Protein AF-A0A7X7N483-F1 (afdb_monomer_lite)

pLDDT: mean 88.65, std 9.05, range [41.88, 96.44]

Radius of gyration: 19.08 Å; chains: 1; bounding box: 46×24×48 Å

Structure (mmCIF, N/CA/C/O backbone):
data_AF-A0A7X7N483-F1
#
_entry.id   AF-A0A7X7N483-F1
#
loop_
_atom_site.group_PDB
_atom_site.id
_atom_site.type_symbol
_atom_site.label_atom_id
_atom_site.label_alt_id
_atom_site.label_comp_id
_atom_site.label_asym_id
_atom_site.label_entity_id
_atom_site.label_seq_id
_atom_site.pdbx_PDB_ins_code
_atom_site.Cartn_x
_atom_site.Cartn_y
_atom_site.Cartn_z
_atom_site.occupancy
_atom_site.B_iso_or_equiv
_atom_site.auth_seq_id
_atom_site.auth_comp_id
_atom_site.auth_asym_id
_atom_site.auth_atom_id
_atom_site.pdbx_PDB_model_num
ATOM 1 N N . MET A 1 1 ? 23.763 2.942 -3.991 1.00 83.38 1 MET A N 1
ATOM 2 C CA . MET A 1 1 ? 22.360 2.533 -3.848 1.00 83.38 1 MET A CA 1
ATOM 3 C C . MET A 1 1 ? 21.542 3.284 -4.882 1.00 83.38 1 MET A C 1
ATOM 5 O O . MET A 1 1 ? 21.530 4.512 -4.829 1.00 83.38 1 MET A O 1
ATOM 9 N N . SER A 1 2 ? 20.957 2.578 -5.842 1.00 90.75 2 SER A N 1
ATOM 10 C CA . SER A 1 2 ? 20.058 3.116 -6.865 1.00 90.75 2 SER A CA 1
ATOM 11 C C . SER A 1 2 ? 18.604 2.848 -6.470 1.00 90.75 2 SER A C 1
ATOM 13 O O . SER A 1 2 ? 18.226 1.726 -6.138 1.00 90.75 2 SER A O 1
ATOM 15 N N . VAL A 1 3 ? 17.777 3.891 -6.481 1.00 93.81 3 VAL A N 1
ATOM 16 C CA . VAL A 1 3 ? 16.356 3.799 -6.129 1.00 93.81 3 VAL A CA 1
ATOM 17 C C . VAL A 1 3 ? 15.531 4.232 -7.330 1.00 93.81 3 VAL A C 1
ATOM 19 O O . VAL A 1 3 ? 15.655 5.365 -7.788 1.00 93.81 3 VAL A O 1
ATOM 22 N N . GLY A 1 4 ? 14.681 3.346 -7.840 1.00 94.19 4 GLY A N 1
ATOM 23 C CA . GLY A 1 4 ? 13.675 3.683 -8.843 1.00 94.19 4 GLY A CA 1
ATOM 24 C C . GLY A 1 4 ? 12.348 4.051 -8.195 1.00 94.19 4 GLY A C 1
ATOM 25 O O . GLY A 1 4 ? 11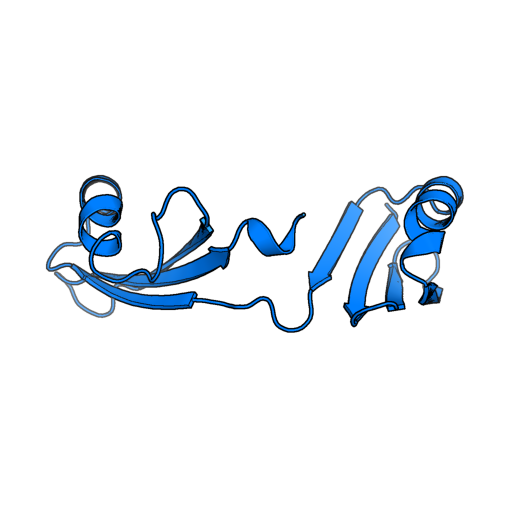.912 3.416 -7.237 1.00 94.19 4 GLY A O 1
ATOM 26 N N . ILE A 1 5 ? 11.693 5.073 -8.730 1.00 94.56 5 ILE A N 1
ATOM 27 C CA . ILE A 1 5 ? 10.309 5.432 -8.430 1.00 94.56 5 ILE A CA 1
ATOM 28 C C . ILE A 1 5 ? 9.543 5.356 -9.742 1.00 94.56 5 ILE A C 1
ATOM 30 O O . ILE A 1 5 ? 9.834 6.130 -10.652 1.00 94.56 5 ILE A O 1
ATOM 34 N N . PHE A 1 6 ? 8.602 4.424 -9.850 1.00 94.44 6 PHE A N 1
ATOM 35 C CA . PHE A 1 6 ? 7.759 4.207 -11.021 1.00 94.44 6 PHE A CA 1
ATOM 36 C C . PHE A 1 6 ? 6.352 4.706 -10.726 1.00 94.44 6 PHE A C 1
ATOM 38 O O . PHE A 1 6 ? 5.764 4.338 -9.716 1.00 94.44 6 PHE A O 1
ATOM 45 N N . TYR A 1 7 ? 5.803 5.513 -11.618 1.00 91.50 7 TYR A N 1
ATOM 46 C CA . TYR A 1 7 ? 4.417 5.950 -11.612 1.00 91.50 7 TYR A CA 1
ATOM 47 C C . TYR A 1 7 ? 3.689 5.225 -12.739 1.00 91.50 7 TYR A C 1
ATOM 49 O O . TYR A 1 7 ? 3.926 5.506 -13.914 1.00 91.50 7 TYR A O 1
ATOM 57 N N . TRP A 1 8 ? 2.822 4.285 -12.374 1.00 87.88 8 TRP A N 1
ATOM 58 C CA . TRP A 1 8 ? 2.050 3.485 -13.318 1.00 87.88 8 TRP A CA 1
ATOM 59 C C . TRP A 1 8 ? 0.815 4.262 -13.788 1.00 87.88 8 TRP A C 1
ATOM 61 O O . TRP A 1 8 ? -0.070 4.590 -12.987 1.00 87.88 8 TRP A O 1
ATOM 71 N N . LEU A 1 9 ? 0.752 4.534 -15.093 1.00 85.44 9 LEU A N 1
ATOM 72 C CA . LEU A 1 9 ? -0.275 5.321 -15.778 1.00 85.44 9 LEU A CA 1
ATOM 73 C C . LEU A 1 9 ? -0.870 4.521 -16.953 1.00 85.44 9 LEU A C 1
ATOM 75 O O . LEU A 1 9 ? -0.625 4.826 -18.119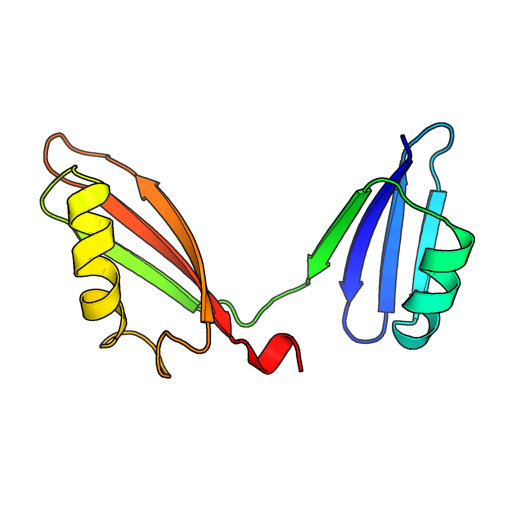 1.00 85.44 9 LEU A O 1
ATOM 79 N N . GLY A 1 10 ? -1.667 3.492 -16.653 1.00 83.06 10 GLY A N 1
ATOM 80 C CA . GLY A 1 10 ? -2.262 2.630 -17.681 1.00 83.06 10 GLY A CA 1
ATOM 81 C C . GLY A 1 10 ? -1.200 1.824 -18.431 1.00 83.06 10 GLY A C 1
ATOM 82 O O . GLY A 1 10 ? -0.556 0.977 -17.828 1.00 83.06 10 GLY A O 1
ATOM 83 N N . GLU A 1 11 ? -1.010 2.097 -19.721 1.00 88.88 11 GLU A N 1
ATOM 84 C CA . GLU A 1 11 ? -0.017 1.421 -20.578 1.00 88.88 11 GLU A CA 1
ATOM 85 C C . GLU A 1 11 ? 1.393 2.024 -20.477 1.00 88.88 11 GLU A C 1
ATOM 87 O O . GLU A 1 11 ? 2.331 1.508 -21.080 1.00 88.88 11 GLU A O 1
ATOM 92 N N . LYS A 1 12 ? 1.571 3.109 -19.712 1.00 91.69 12 LYS A N 1
ATOM 93 C CA . LYS A 1 12 ? 2.858 3.798 -19.554 1.00 91.69 12 LYS A CA 1
ATOM 94 C C . LYS A 1 12 ? 3.347 3.810 -18.112 1.00 91.69 12 LYS A C 1
ATOM 96 O O . LYS A 1 12 ? 2.559 3.903 -17.169 1.00 91.69 12 LYS A O 1
ATOM 101 N N . ILE A 1 13 ? 4.667 3.827 -17.952 1.00 93.25 13 ILE A N 1
ATOM 102 C CA . ILE A 1 13 ? 5.354 4.050 -16.681 1.00 93.25 13 ILE A CA 1
ATOM 103 C C . ILE A 1 13 ? 6.219 5.299 -16.801 1.00 93.25 13 ILE A C 1
ATOM 105 O O . ILE A 1 13 ? 7.133 5.362 -17.620 1.00 93.25 13 ILE A O 1
ATOM 109 N N . VAL A 1 14 ? 5.963 6.285 -15.942 1.00 95.06 14 VAL A N 1
ATOM 110 C CA . VAL A 1 14 ? 6.862 7.431 -15.748 1.00 95.06 14 VAL A CA 1
ATOM 111 C C . VAL A 1 14 ? 7.802 7.091 -14.607 1.00 95.06 14 VAL A C 1
ATOM 113 O O . VAL A 1 14 ? 7.346 6.726 -13.526 1.00 95.06 14 VAL A O 1
ATOM 116 N N . TYR A 1 15 ? 9.108 7.217 -14.807 1.00 94.44 15 TYR A N 1
ATOM 117 C CA . TYR A 1 15 ? 10.080 6.841 -13.791 1.00 94.44 15 TYR A CA 1
ATOM 118 C C . TYR A 1 15 ? 11.012 7.979 -13.401 1.00 94.44 15 TYR A C 1
ATOM 120 O O . TYR A 1 15 ? 11.298 8.901 -14.168 1.00 94.44 15 TYR A O 1
ATOM 128 N N . ARG A 1 16 ? 11.550 7.852 -12.191 1.00 95.19 16 ARG A N 1
ATOM 129 C CA . ARG A 1 16 ? 12.714 8.593 -11.720 1.00 95.19 16 ARG A CA 1
ATOM 130 C C . ARG A 1 16 ? 13.654 7.635 -11.008 1.00 95.19 16 ARG A C 1
ATOM 132 O O . ARG A 1 16 ? 13.241 6.970 -10.064 1.00 95.19 16 ARG A O 1
ATOM 139 N N . ILE A 1 17 ? 14.905 7.585 -11.438 1.00 93.81 17 ILE A N 1
ATOM 140 C CA . ILE A 1 17 ? 15.971 6.849 -10.763 1.00 93.81 17 ILE A CA 1
ATOM 141 C C . ILE A 1 17 ? 16.853 7.864 -10.045 1.00 93.81 17 ILE A C 1
ATOM 143 O O . ILE A 1 17 ? 17.269 8.869 -10.626 1.00 93.81 17 ILE A O 1
ATOM 147 N N . THR A 1 18 ? 17.109 7.616 -8.767 1.00 89.69 18 THR A N 1
ATOM 148 C CA . THR A 1 18 ? 18.004 8.414 -7.928 1.00 89.69 18 THR A CA 1
ATOM 149 C C . THR A 1 18 ? 19.162 7.551 -7.428 1.00 89.69 18 THR A C 1
ATOM 151 O O . THR A 1 18 ? 19.044 6.331 -7.304 1.00 89.69 18 THR A O 1
ATOM 154 N N . GLY A 1 19 ? 20.315 8.172 -7.182 1.00 85.62 19 GLY A N 1
ATOM 155 C CA . GLY A 1 19 ? 21.560 7.481 -6.851 1.00 85.62 19 GLY A CA 1
ATOM 156 C C . GLY A 1 19 ? 22.757 8.403 -7.068 1.00 85.62 19 GLY A C 1
ATOM 157 O O . GLY A 1 19 ? 22.770 9.510 -6.538 1.00 85.62 19 GLY A O 1
ATOM 158 N N . VAL A 1 20 ? 23.744 7.948 -7.850 1.00 73.56 20 VAL A N 1
ATOM 159 C CA . VAL A 1 20 ? 24.907 8.767 -8.247 1.00 73.56 20 VAL A CA 1
ATOM 160 C C . VAL A 1 20 ? 24.485 9.869 -9.221 1.00 73.56 20 VAL A C 1
ATOM 162 O O . VAL A 1 20 ? 24.802 11.030 -8.993 1.00 73.56 20 VAL A O 1
ATOM 165 N N . ASP A 1 21 ? 23.684 9.511 -10.226 1.00 82.75 21 ASP A N 1
ATOM 166 C CA . ASP A 1 21 ? 23.061 10.442 -11.164 1.00 82.75 21 ASP A CA 1
ATOM 167 C C . ASP A 1 21 ? 21.536 10.350 -11.066 1.00 82.75 21 ASP A C 1
ATOM 169 O O . ASP A 1 21 ? 20.975 9.316 -10.692 1.00 82.75 21 ASP A O 1
ATOM 173 N N . THR A 1 22 ? 20.856 11.454 -11.384 1.00 90.62 22 THR A N 1
ATOM 174 C CA . THR A 1 22 ? 19.393 11.468 -11.493 1.00 90.62 22 THR A CA 1
ATOM 175 C C . THR A 1 22 ? 18.995 11.255 -12.943 1.00 90.62 22 THR A C 1
ATOM 177 O O . THR A 1 22 ? 19.386 12.027 -13.815 1.00 90.62 22 THR A O 1
ATOM 180 N N . GLU A 1 23 ? 18.162 10.250 -13.182 1.00 93.88 23 GLU A N 1
ATOM 181 C CA . GLU A 1 23 ? 17.579 9.962 -14.490 1.00 93.88 23 GLU A CA 1
ATOM 182 C C . GLU A 1 23 ? 16.053 9.960 -14.376 1.00 93.88 23 GLU A C 1
ATOM 184 O O . GLU A 1 23 ? 15.500 9.492 -13.380 1.00 93.88 23 GLU A O 1
ATOM 189 N N . ALA A 1 24 ? 15.360 10.476 -15.387 1.00 95.12 24 ALA A N 1
ATOM 190 C CA . ALA A 1 24 ? 13.909 10.414 -15.478 1.00 95.12 24 ALA A CA 1
ATOM 191 C C . ALA A 1 24 ? 13.481 10.199 -16.929 1.00 95.12 24 ALA A C 1
ATOM 193 O O . ALA A 1 24 ? 14.178 10.620 -17.853 1.00 95.12 24 ALA A O 1
ATOM 194 N N . GLY A 1 25 ? 12.330 9.567 -17.114 1.00 95.62 25 GLY A N 1
ATOM 195 C CA . GLY A 1 25 ? 11.783 9.289 -18.433 1.00 95.62 25 GLY A CA 1
ATOM 196 C C . GLY A 1 25 ? 10.435 8.591 -18.354 1.00 95.62 25 GLY A C 1
ATOM 197 O O . GLY A 1 25 ? 9.843 8.461 -17.281 1.00 95.62 25 GLY A O 1
ATOM 198 N N . GLU A 1 26 ? 9.970 8.130 -19.506 1.00 96.00 26 GLU A N 1
ATOM 199 C CA . GLU A 1 26 ? 8.794 7.280 -19.632 1.00 96.00 26 GLU A CA 1
ATOM 200 C C . GLU A 1 26 ? 9.101 6.100 -20.552 1.00 96.00 26 GLU A C 1
ATOM 202 O O . GLU A 1 26 ? 9.928 6.218 -21.457 1.00 96.00 26 GLU A O 1
ATOM 207 N N . PHE A 1 27 ? 8.456 4.969 -20.295 1.00 94.75 27 PHE A N 1
ATOM 208 C CA . PHE A 1 27 ? 8.494 3.781 -21.145 1.00 94.75 27 PHE A CA 1
ATOM 209 C C . PHE A 1 27 ? 7.136 3.068 -21.090 1.00 94.75 27 PHE A C 1
ATOM 211 O O . PHE A 1 27 ? 6.311 3.363 -20.214 1.00 94.75 27 PHE A O 1
ATOM 218 N N . ASN A 1 28 ? 6.871 2.178 -22.044 1.00 95.06 28 ASN A N 1
ATOM 219 C CA . ASN A 1 28 ? 5.616 1.427 -22.074 1.00 95.06 28 ASN A CA 1
ATOM 220 C C . ASN A 1 28 ? 5.684 0.220 -21.124 1.00 95.06 28 ASN A C 1
ATOM 222 O O . ASN A 1 28 ? 6.751 -0.333 -20.879 1.00 95.06 28 ASN A O 1
ATOM 226 N N . VAL A 1 29 ? 4.553 -0.198 -20.554 1.00 90.19 29 VAL A N 1
ATOM 227 C CA . VAL A 1 29 ? 4.510 -1.285 -19.555 1.00 90.19 29 VAL A CA 1
ATOM 228 C C . VAL A 1 29 ? 5.091 -2.601 -20.089 1.00 90.19 29 VAL A C 1
ATOM 230 O O . VAL A 1 29 ? 5.720 -3.335 -19.331 1.00 90.19 29 VAL A O 1
ATOM 233 N N . ASP A 1 30 ? 4.941 -2.884 -21.381 1.00 93.81 30 ASP A N 1
ATOM 234 C CA . ASP A 1 30 ? 5.504 -4.066 -22.047 1.00 93.81 30 ASP A CA 1
ATOM 235 C C . ASP A 1 30 ? 7.044 -4.074 -22.090 1.00 93.81 30 ASP A C 1
ATOM 237 O O . ASP A 1 30 ? 7.655 -5.129 -22.245 1.00 93.81 30 ASP A O 1
ATOM 241 N N . GLU A 1 31 ? 7.694 -2.929 -21.874 1.00 95.38 31 GLU A N 1
ATOM 242 C CA . GLU A 1 31 ? 9.155 -2.798 -21.834 1.00 95.38 31 GLU A CA 1
ATOM 243 C C . GLU A 1 31 ? 9.735 -2.959 -20.413 1.00 95.38 31 GLU A C 1
ATOM 245 O O . GLU A 1 31 ? 10.951 -2.838 -20.221 1.00 95.38 31 GLU A O 1
ATOM 250 N N . ILE A 1 32 ? 8.898 -3.227 -19.398 1.00 92.31 32 ILE A N 1
ATOM 251 C CA . ILE A 1 32 ? 9.308 -3.202 -17.984 1.00 92.31 32 ILE A CA 1
ATOM 252 C C . ILE A 1 32 ? 10.410 -4.211 -17.653 1.00 92.31 32 ILE A C 1
ATOM 254 O O . ILE A 1 32 ? 11.348 -3.865 -16.933 1.00 92.31 32 ILE A O 1
ATOM 258 N N . GLU A 1 33 ? 10.344 -5.427 -18.198 1.00 93.06 33 GLU A N 1
ATOM 259 C CA . GLU A 1 33 ? 11.339 -6.472 -17.931 1.00 93.06 33 GLU A CA 1
ATOM 260 C C . GLU A 1 33 ? 12.716 -6.048 -18.450 1.00 93.06 33 GLU A C 1
ATOM 262 O O . GLU A 1 33 ? 13.675 -5.952 -17.680 1.00 93.06 33 GLU A O 1
ATOM 267 N N . ALA A 1 34 ? 12.789 -5.671 -19.731 1.00 94.62 34 ALA A N 1
ATOM 268 C CA . ALA A 1 34 ? 14.017 -5.191 -20.358 1.00 94.62 34 ALA A CA 1
ATOM 269 C C . ALA A 1 34 ? 14.575 -3.941 -19.651 1.00 94.62 34 ALA A C 1
ATOM 271 O O . ALA A 1 34 ? 15.793 -3.787 -19.499 1.00 94.62 34 ALA A O 1
ATOM 272 N N . PHE A 1 35 ? 13.699 -3.047 -19.184 1.00 94.44 35 PHE A N 1
ATOM 273 C CA . PHE A 1 35 ? 14.100 -1.868 -18.424 1.00 94.44 35 PHE A CA 1
ATOM 274 C C . PHE A 1 35 ? 14.739 -2.244 -17.078 1.00 94.44 35 PHE A C 1
ATOM 276 O O . PHE A 1 35 ? 15.824 -1.751 -16.751 1.00 94.44 35 PHE A O 1
ATOM 283 N N . LEU A 1 36 ? 14.099 -3.122 -16.300 1.00 92.12 36 LEU A N 1
ATOM 284 C CA . LEU A 1 36 ? 14.582 -3.539 -14.981 1.00 92.12 36 LEU A CA 1
ATOM 285 C C . LEU A 1 36 ? 15.894 -4.331 -15.074 1.00 92.12 36 LEU A C 1
ATOM 287 O O . LEU A 1 36 ? 16.816 -4.064 -14.296 1.00 92.12 36 LEU A O 1
ATOM 291 N N . GLU A 1 37 ? 16.028 -5.219 -16.063 1.00 92.94 37 GLU A N 1
ATOM 292 C CA . GLU A 1 37 ? 17.270 -5.957 -16.333 1.00 92.94 37 GLU A CA 1
ATOM 293 C C . GLU A 1 37 ? 18.439 -5.027 -16.669 1.00 92.94 37 GLU A C 1
ATOM 295 O O . GLU A 1 37 ? 19.565 -5.224 -16.194 1.00 92.94 37 GLU A O 1
ATOM 300 N N . LYS A 1 38 ? 18.170 -3.988 -17.467 1.00 92.56 38 LYS A N 1
ATOM 301 C CA . LYS A 1 38 ? 19.165 -2.991 -17.868 1.00 92.56 38 LYS A CA 1
ATOM 302 C C . LYS A 1 38 ? 19.583 -2.096 -16.704 1.00 92.56 38 LYS A C 1
ATOM 304 O O . LYS A 1 38 ? 20.766 -1.787 -16.577 1.00 92.56 38 LYS A O 1
ATOM 309 N N . LYS A 1 39 ? 18.630 -1.628 -15.891 1.00 90.44 39 LYS A N 1
ATOM 310 C CA . LYS A 1 39 ? 18.891 -0.625 -14.844 1.00 90.44 39 LYS A CA 1
ATOM 311 C C . LYS A 1 39 ? 19.419 -1.206 -13.540 1.00 90.44 39 LYS A C 1
ATOM 313 O O . LYS A 1 39 ? 20.141 -0.489 -12.854 1.00 90.44 39 LYS A O 1
ATOM 318 N N . ARG A 1 40 ? 19.088 -2.463 -13.210 1.00 88.50 40 ARG A N 1
ATOM 319 C CA . ARG A 1 40 ? 19.541 -3.160 -11.988 1.00 88.50 40 ARG A CA 1
ATOM 320 C C . ARG A 1 40 ? 19.404 -2.289 -10.733 1.00 88.50 40 ARG A C 1
ATOM 322 O O . ARG A 1 40 ? 20.388 -1.926 -10.092 1.00 88.50 40 ARG A O 1
ATOM 329 N N . LEU A 1 41 ? 18.169 -1.894 -10.441 1.00 90.19 41 LEU A N 1
ATOM 330 C CA . LEU A 1 41 ? 17.842 -1.044 -9.297 1.00 90.19 41 LE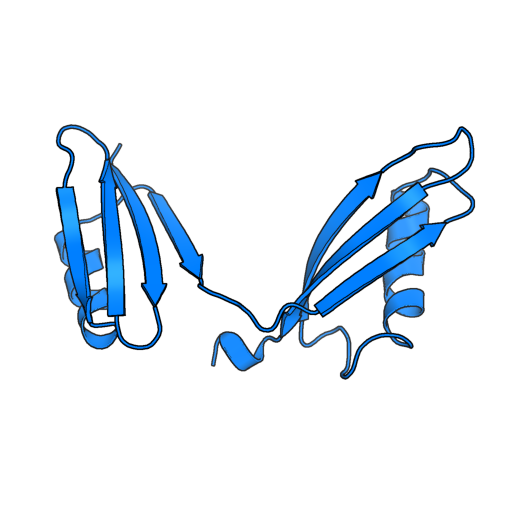U A CA 1
ATOM 331 C C . LEU A 1 41 ? 17.977 -1.823 -7.983 1.00 90.19 41 LEU A C 1
ATOM 333 O O . LEU A 1 41 ? 17.528 -2.964 -7.910 1.00 90.19 41 LEU A O 1
ATOM 337 N N . ASP A 1 42 ? 18.533 -1.197 -6.942 1.00 91.94 42 ASP A N 1
ATOM 338 C CA . ASP A 1 42 ? 18.599 -1.811 -5.606 1.00 91.94 42 ASP A CA 1
ATOM 339 C C . ASP A 1 42 ? 17.225 -1.799 -4.915 1.00 91.94 42 ASP A C 1
ATOM 341 O O . ASP A 1 42 ? 16.876 -2.716 -4.175 1.00 91.94 42 ASP A O 1
ATOM 345 N N . VAL A 1 43 ? 16.441 -0.740 -5.146 1.00 92.81 43 VAL A N 1
ATOM 346 C CA . VAL A 1 43 ? 15.095 -0.557 -4.588 1.00 92.81 43 VAL A CA 1
ATOM 347 C C . VAL A 1 43 ? 14.164 -0.016 -5.666 1.00 92.81 43 VAL A C 1
ATOM 349 O O . VAL A 1 43 ? 14.521 0.915 -6.389 1.00 92.81 43 VAL A O 1
ATOM 352 N N . LEU A 1 44 ? 12.945 -0.550 -5.729 1.00 92.88 44 LEU A N 1
ATOM 353 C CA . LEU A 1 44 ? 11.889 -0.078 -6.618 1.00 92.88 44 LEU A CA 1
ATOM 354 C C . LEU A 1 44 ? 10.651 0.319 -5.808 1.00 92.88 44 LEU A C 1
ATOM 356 O O . LEU A 1 44 ? 10.049 -0.508 -5.130 1.00 92.88 44 LEU A O 1
ATOM 360 N N . ASN A 1 45 ? 10.260 1.586 -5.908 1.00 90.88 45 ASN A N 1
ATOM 361 C CA . ASN A 1 45 ? 8.989 2.091 -5.405 1.00 90.88 45 ASN A CA 1
ATOM 362 C C . ASN A 1 45 ? 8.013 2.197 -6.572 1.00 90.88 45 ASN A C 1
ATOM 364 O O . ASN A 1 45 ? 8.310 2.878 -7.551 1.00 90.88 45 ASN A O 1
ATOM 368 N N . VAL A 1 46 ? 6.846 1.572 -6.457 1.00 88.44 46 VAL A N 1
ATOM 369 C CA . VAL A 1 46 ? 5.796 1.648 -7.478 1.00 88.44 46 VAL A CA 1
ATOM 370 C C . VAL A 1 46 ? 4.618 2.436 -6.922 1.00 88.44 46 VAL A C 1
ATOM 372 O O . VAL A 1 46 ? 4.102 2.146 -5.845 1.00 88.44 46 VAL A O 1
ATOM 375 N N . ILE A 1 47 ? 4.204 3.454 -7.664 1.00 87.69 47 ILE A N 1
ATOM 376 C CA . ILE A 1 47 ? 3.079 4.329 -7.371 1.00 87.69 47 ILE A CA 1
ATOM 377 C C . ILE A 1 47 ? 2.034 4.062 -8.444 1.00 87.69 47 ILE A C 1
ATOM 379 O O . ILE A 1 47 ? 2.190 4.451 -9.600 1.00 87.69 47 ILE A O 1
ATOM 383 N N . ILE A 1 48 ? 0.962 3.382 -8.059 1.00 78.75 48 ILE A N 1
ATOM 384 C CA . ILE A 1 48 ? -0.125 3.036 -8.970 1.00 78.75 48 ILE A CA 1
ATOM 385 C C . ILE A 1 48 ? -1.150 4.165 -8.937 1.00 78.75 48 ILE A C 1
ATOM 387 O O . ILE A 1 48 ? -1.679 4.504 -7.873 1.00 78.75 48 ILE A O 1
ATOM 391 N N . SER A 1 49 ? -1.428 4.782 -10.090 1.00 70.06 49 SER A N 1
ATOM 392 C CA . SER A 1 49 ? -2.461 5.813 -10.151 1.00 70.06 49 SER A CA 1
ATOM 393 C C . SER A 1 49 ? -3.844 5.173 -9.985 1.00 70.06 49 SER A C 1
ATOM 395 O O . SER A 1 49 ? -4.239 4.321 -10.774 1.00 70.06 49 SER A O 1
ATOM 397 N N . LYS A 1 50 ? -4.570 5.592 -8.941 1.00 65.31 50 LYS A N 1
ATOM 398 C CA . LYS A 1 50 ? -5.964 5.210 -8.656 1.00 65.31 50 LYS A CA 1
ATOM 399 C C . LYS A 1 50 ? -6.219 3.690 -8.648 1.00 65.31 50 LYS A C 1
ATOM 401 O O . LYS A 1 50 ? -7.012 3.215 -9.464 1.00 65.31 50 LYS A O 1
ATOM 406 N N . PRO A 1 51 ? -5.652 2.924 -7.696 1.00 66.31 51 PRO A N 1
ATOM 407 C CA . PRO A 1 51 ? -6.250 1.628 -7.398 1.00 66.31 51 PRO A CA 1
ATOM 408 C C . PRO A 1 51 ? -7.736 1.849 -7.084 1.00 66.31 51 PRO A C 1
ATOM 410 O O . PRO A 1 51 ? -8.096 2.887 -6.515 1.00 66.31 51 PRO A O 1
ATOM 413 N N . GLN A 1 52 ? -8.605 0.912 -7.467 1.00 73.75 52 GLN A N 1
ATOM 414 C CA . GLN A 1 52 ? -9.982 0.887 -6.972 1.00 73.75 52 GLN A CA 1
ATOM 415 C C . GLN A 1 52 ? -9.923 0.692 -5.452 1.00 73.75 52 GLN A C 1
ATOM 417 O O . GLN A 1 52 ? -9.905 -0.423 -4.945 1.00 73.75 52 GLN A O 1
ATOM 422 N N . LEU A 1 53 ? -9.778 1.802 -4.732 1.00 84.12 53 LEU A N 1
ATOM 423 C CA . LEU A 1 53 ? -9.528 1.823 -3.305 1.00 84.12 53 LEU A CA 1
ATOM 424 C C . LEU A 1 53 ? -10.866 1.767 -2.583 1.00 84.12 53 LEU A C 1
ATOM 426 O O . LEU A 1 53 ? -11.667 2.702 -2.656 1.00 84.12 53 LEU A O 1
ATOM 430 N N . VAL A 1 54 ? -11.081 0.698 -1.833 1.00 87.88 54 VAL A N 1
ATOM 431 C CA . VAL A 1 54 ? -12.169 0.636 -0.867 1.00 87.88 54 VAL A CA 1
ATOM 432 C C . VAL A 1 54 ? -11.669 1.260 0.429 1.00 87.88 54 VAL A C 1
ATOM 434 O O . VAL A 1 54 ? -10.706 0.794 1.036 1.00 87.88 54 VAL A O 1
ATOM 437 N N . PHE A 1 55 ? -12.326 2.340 0.845 1.00 91.00 55 PHE A N 1
ATOM 438 C CA . PHE A 1 55 ? -12.074 2.989 2.125 1.00 91.00 55 PHE A CA 1
ATOM 439 C C . PHE A 1 55 ? -13.228 2.722 3.091 1.00 91.00 55 PHE A C 1
ATOM 441 O O . PHE A 1 55 ? -14.404 2.894 2.740 1.00 91.00 55 PHE A O 1
ATOM 448 N N . ARG A 1 56 ? -12.896 2.328 4.321 1.00 92.06 56 ARG A N 1
ATOM 449 C CA . ARG A 1 56 ? -13.843 2.207 5.434 1.00 92.06 56 ARG A CA 1
ATOM 450 C C . ARG A 1 56 ? -13.252 2.827 6.686 1.00 92.06 56 ARG A C 1
ATOM 452 O O . ARG A 1 56 ? -12.055 2.744 6.936 1.00 92.06 56 ARG A O 1
ATOM 459 N N . ARG A 1 57 ? -14.116 3.426 7.499 1.00 94.31 57 ARG A N 1
ATOM 460 C CA . ARG A 1 57 ? -13.759 3.914 8.828 1.00 94.31 57 ARG A CA 1
ATOM 461 C C . ARG A 1 57 ? -14.554 3.130 9.856 1.00 94.31 57 ARG A C 1
ATOM 463 O O . ARG A 1 57 ? -15.779 3.118 9.799 1.00 94.31 57 ARG A O 1
ATOM 470 N N . MET A 1 58 ? -13.846 2.507 10.786 1.00 93.69 58 MET A N 1
ATOM 471 C CA . MET A 1 58 ? -14.413 1.651 11.824 1.00 93.69 58 MET A CA 1
ATOM 472 C C . MET A 1 58 ? -14.069 2.221 13.191 1.00 93.69 58 MET A C 1
ATOM 474 O O . MET A 1 58 ? -13.002 2.814 13.378 1.00 93.69 58 MET A O 1
ATOM 478 N N . GLU A 1 59 ? -14.965 2.059 14.155 1.00 94.81 59 GLU A N 1
ATOM 479 C CA . GLU A 1 59 ? -14.794 2.635 15.483 1.00 94.81 59 GLU A CA 1
ATOM 480 C C . GLU A 1 59 ? -14.973 1.578 16.561 1.00 94.81 59 GLU A C 1
ATOM 482 O O . GLU A 1 59 ? -15.992 0.901 16.632 1.00 94.81 59 GLU A O 1
ATOM 487 N N . PHE A 1 60 ? -13.974 1.468 17.432 1.00 94.69 60 PHE A N 1
ATOM 488 C CA . PHE A 1 60 ? -13.942 0.481 18.499 1.00 94.69 60 PHE A CA 1
ATOM 489 C C . PHE A 1 60 ? -13.989 1.178 19.863 1.00 94.69 60 PHE A C 1
ATOM 491 O O . PHE A 1 60 ? -13.177 2.081 20.110 1.00 94.69 60 PHE A O 1
ATOM 498 N N . PRO A 1 61 ? -14.859 0.738 20.794 1.00 94.62 61 PRO A N 1
ATOM 499 C CA . PRO A 1 61 ? -14.974 1.298 22.144 1.00 94.62 61 PRO A CA 1
ATOM 500 C C . PRO A 1 61 ? -13.855 0.799 23.083 1.00 94.62 61 PRO A C 1
ATOM 502 O O . PRO A 1 61 ? -14.063 0.562 24.272 1.00 94.62 61 PRO A O 1
ATOM 505 N N . PHE A 1 62 ? -12.658 0.561 22.543 1.00 94.00 62 PHE A N 1
ATOM 506 C CA . PHE A 1 62 ? -11.476 0.127 23.280 1.00 94.00 62 PHE A CA 1
ATOM 507 C C . PHE A 1 62 ? -10.190 0.443 22.504 1.00 94.00 62 PHE A C 1
ATOM 509 O O . PHE A 1 62 ? -10.206 0.747 21.313 1.00 94.00 62 PHE A O 1
ATOM 516 N N . ARG A 1 63 ? -9.041 0.366 23.193 1.00 91.94 63 ARG A N 1
ATOM 517 C CA . ARG A 1 63 ? -7.715 0.724 22.643 1.00 91.94 63 ARG A CA 1
ATOM 518 C C . ARG A 1 63 ? -6.825 -0.432 22.215 1.00 91.94 63 ARG A C 1
ATOM 520 O O . ARG A 1 63 ? -5.814 -0.224 21.548 1.00 91.94 63 ARG A O 1
ATOM 527 N N . SER A 1 64 ? -7.147 -1.648 22.637 1.00 92.62 64 SER A N 1
ATOM 528 C CA . SER A 1 64 ? -6.258 -2.784 22.417 1.00 92.62 64 SER A CA 1
ATOM 529 C C . SER A 1 64 ? -6.215 -3.157 20.937 1.00 92.62 64 SER A C 1
ATOM 531 O O . SER A 1 64 ? -7.136 -3.799 20.445 1.00 92.62 64 SER A O 1
ATOM 533 N N . ARG A 1 65 ? -5.114 -2.822 20.251 1.00 91.62 65 ARG A N 1
ATOM 534 C CA . ARG A 1 65 ? -4.878 -3.223 18.853 1.00 91.62 65 ARG A CA 1
ATOM 535 C C . ARG A 1 65 ? -5.006 -4.732 18.655 1.00 91.62 65 ARG A C 1
ATOM 537 O O . ARG A 1 65 ? -5.585 -5.162 17.672 1.00 91.62 65 ARG A O 1
ATOM 544 N N . ARG A 1 66 ? -4.550 -5.535 19.625 1.00 94.38 66 ARG A N 1
ATOM 545 C CA . ARG A 1 66 ? -4.724 -6.995 19.593 1.00 94.38 66 ARG A CA 1
ATOM 546 C C . ARG A 1 66 ? -6.200 -7.390 19.556 1.00 94.38 66 ARG A C 1
ATOM 548 O O . ARG A 1 66 ? -6.566 -8.215 18.732 1.00 94.38 66 ARG A O 1
ATOM 555 N N . LYS A 1 67 ? -7.036 -6.806 20.425 1.00 95.25 67 LYS A N 1
ATOM 556 C CA . LYS A 1 67 ? -8.484 -7.073 20.413 1.00 95.25 67 LYS A CA 1
ATOM 557 C C . LYS A 1 67 ? -9.122 -6.604 19.110 1.00 95.25 67 LYS A C 1
ATOM 559 O O . LYS A 1 67 ? -9.931 -7.333 18.562 1.00 95.25 67 LYS A O 1
ATOM 564 N N . ILE A 1 68 ? -8.726 -5.429 18.616 1.00 94.94 68 ILE A N 1
ATOM 565 C CA . ILE A 1 68 ? -9.238 -4.884 17.355 1.00 94.94 68 ILE A CA 1
ATOM 566 C C . ILE A 1 68 ? -8.913 -5.842 16.209 1.00 94.94 68 ILE A C 1
ATOM 568 O O . ILE A 1 68 ? -9.823 -6.286 15.529 1.00 94.94 68 ILE A O 1
ATOM 572 N N . ASN A 1 69 ? -7.656 -6.262 16.064 1.00 93.19 69 ASN A N 1
ATOM 573 C CA . ASN A 1 69 ? -7.243 -7.192 15.010 1.00 93.19 69 ASN A CA 1
ATOM 574 C C . ASN A 1 69 ? -7.976 -8.543 15.063 1.00 93.19 69 ASN A C 1
ATOM 576 O O . ASN A 1 69 ? -8.109 -9.185 14.031 1.00 93.19 69 ASN A O 1
ATOM 580 N N . MET A 1 70 ? -8.439 -8.979 16.241 1.00 93.56 70 MET A N 1
ATOM 581 C CA . MET A 1 70 ? -9.218 -10.215 16.374 1.00 93.56 70 MET A CA 1
ATOM 582 C C . MET A 1 70 ? -10.656 -10.083 15.861 1.00 93.56 70 MET A C 1
ATOM 584 O O . MET A 1 70 ? -11.193 -11.065 15.368 1.00 93.56 70 MET A O 1
ATOM 588 N N . VAL A 1 71 ? -11.280 -8.909 16.000 1.00 93.69 71 VAL A N 1
ATOM 589 C CA . VAL A 1 71 ? -12.689 -8.685 15.611 1.00 93.69 71 VAL A CA 1
ATOM 590 C C . VAL A 1 71 ? -12.829 -7.981 14.261 1.00 93.69 71 VAL A C 1
ATOM 592 O O . VAL A 1 71 ? -13.872 -8.036 13.630 1.00 93.69 71 VAL A O 1
ATOM 595 N N . MET A 1 72 ? -11.776 -7.313 13.797 1.00 91.69 72 MET A N 1
ATOM 596 C CA . MET A 1 72 ? -11.801 -6.512 12.578 1.00 91.69 72 MET A CA 1
ATOM 597 C C . MET A 1 72 ? -12.204 -7.314 11.329 1.00 91.69 72 MET A C 1
ATOM 599 O O . MET A 1 72 ? -12.997 -6.775 10.569 1.00 91.69 72 MET A O 1
ATOM 603 N N . PRO A 1 73 ? -11.757 -8.571 11.103 1.00 90.44 73 PRO A N 1
ATOM 604 C CA . PRO A 1 73 ? -12.218 -9.359 9.957 1.00 90.44 73 PRO A CA 1
ATOM 605 C C . PRO A 1 73 ? -13.741 -9.519 9.900 1.00 90.44 73 PRO A C 1
ATOM 607 O O . PRO A 1 73 ? -14.335 -9.189 8.880 1.00 90.44 73 PRO A O 1
ATOM 610 N N . SER A 1 74 ? -14.379 -9.916 11.007 1.00 90.06 74 SER A N 1
ATOM 611 C CA . SER A 1 74 ? -15.837 -10.091 11.047 1.00 90.06 74 SER A CA 1
ATOM 612 C C . SER A 1 74 ? -16.585 -8.773 10.867 1.00 90.06 74 SER A C 1
ATOM 614 O O . SER A 1 74 ? -17.598 -8.725 10.189 1.00 90.06 74 SER A O 1
ATOM 616 N N . GLU A 1 75 ? -16.062 -7.679 11.424 1.00 89.69 75 GLU A N 1
ATOM 617 C CA . GLU A 1 75 ? -16.658 -6.349 11.243 1.00 89.69 75 GLU A CA 1
ATOM 618 C C . GLU A 1 75 ? -16.497 -5.828 9.797 1.00 89.69 75 GLU A C 1
ATOM 620 O O . GLU A 1 75 ? -17.234 -4.944 9.363 1.00 89.69 75 GLU A O 1
ATOM 625 N N . MET A 1 76 ? -15.514 -6.337 9.042 1.00 89.69 76 MET A N 1
ATOM 626 C CA . MET A 1 76 ? -15.295 -5.975 7.640 1.00 89.69 76 MET A CA 1
ATOM 627 C C . MET A 1 76 ? -16.165 -6.793 6.681 1.00 89.69 76 MET A C 1
ATOM 629 O O . MET A 1 76 ? -16.626 -6.212 5.702 1.00 89.69 76 MET A O 1
ATOM 633 N N . GLU A 1 77 ? -16.412 -8.082 6.945 1.00 84.44 77 GLU A N 1
ATOM 634 C CA . GLU A 1 77 ? -17.181 -8.977 6.055 1.00 84.44 77 GLU A CA 1
ATOM 635 C C . GLU A 1 77 ? -18.524 -8.374 5.613 1.00 84.44 77 GLU A C 1
ATOM 637 O O . GLU A 1 77 ? -18.850 -8.411 4.429 1.00 84.44 77 GLU A O 1
ATOM 642 N N . ASP A 1 78 ? -19.239 -7.704 6.518 1.00 78.56 78 ASP A N 1
ATOM 643 C CA . ASP A 1 78 ? -20.546 -7.099 6.226 1.00 78.56 78 ASP A CA 1
ATOM 644 C C . ASP A 1 78 ? -20.472 -5.781 5.428 1.00 78.56 78 ASP A C 1
ATOM 646 O O . ASP A 1 78 ? -21.488 -5.255 4.971 1.00 78.56 78 ASP A O 1
ATOM 650 N N . THR A 1 79 ? -19.281 -5.195 5.274 1.00 82.62 79 THR A N 1
ATOM 651 C CA . THR A 1 79 ? -19.106 -3.833 4.731 1.00 82.62 79 THR A CA 1
ATOM 652 C C . THR A 1 79 ? -18.386 -3.782 3.385 1.00 82.62 79 THR A C 1
ATOM 654 O O . THR A 1 79 ? -18.307 -2.706 2.765 1.00 82.62 79 THR A O 1
ATOM 657 N N . PHE A 1 80 ? -17.854 -4.917 2.932 1.00 83.81 80 PHE A N 1
ATOM 658 C CA . PHE A 1 80 ? -17.093 -5.051 1.695 1.00 83.81 80 PHE A CA 1
ATOM 659 C C . PHE A 1 80 ? -17.957 -5.615 0.556 1.00 83.81 80 PHE A C 1
ATOM 661 O O . PHE A 1 80 ? -18.891 -6.372 0.801 1.00 83.81 80 PHE A O 1
ATOM 668 N N . PRO A 1 81 ? -17.691 -5.219 -0.704 1.00 83.12 81 PRO A N 1
ATOM 669 C CA . PRO A 1 81 ? -18.491 -5.660 -1.850 1.00 83.12 81 PRO A CA 1
ATOM 670 C C . PRO A 1 81 ? -18.255 -7.131 -2.227 1.00 83.12 81 PRO A C 1
ATOM 672 O O . PRO A 1 81 ? -19.074 -7.724 -2.922 1.00 83.12 81 PRO A O 1
ATOM 675 N N . GLU A 1 82 ? -17.141 -7.709 -1.782 1.00 86.00 82 GLU A N 1
ATOM 676 C CA . GLU A 1 82 ? -16.757 -9.101 -1.995 1.00 86.00 82 GLU A CA 1
ATOM 677 C C . GLU A 1 82 ? -16.137 -9.656 -0.709 1.00 86.00 82 GLU A C 1
ATOM 679 O O . GLU A 1 82 ? -15.912 -8.916 0.252 1.00 86.00 82 GLU A O 1
ATOM 684 N N . SER A 1 83 ? -15.829 -10.954 -0.706 1.00 88.25 83 SER A N 1
ATOM 685 C CA . SER A 1 83 ? -15.112 -11.591 0.395 1.00 88.25 83 SER A CA 1
ATOM 686 C C . SER A 1 83 ? -13.787 -10.872 0.679 1.00 88.25 83 SER A C 1
ATOM 688 O O . 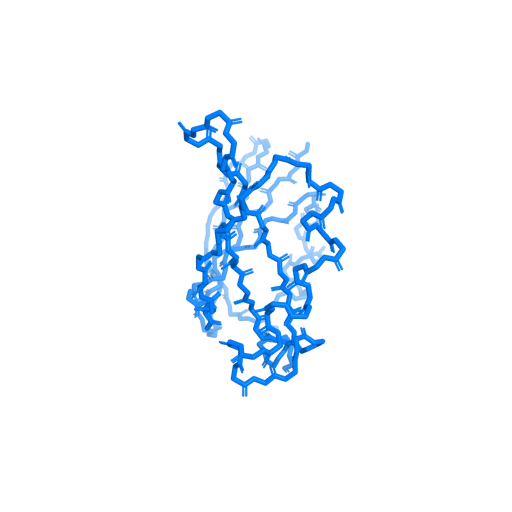SER A 1 83 ? -13.033 -10.534 -0.238 1.00 88.25 83 SER A O 1
ATOM 690 N N . ILE A 1 84 ? -13.509 -10.619 1.962 1.00 89.81 84 ILE A N 1
ATOM 691 C CA . ILE A 1 84 ? -12.338 -9.850 2.405 1.00 89.81 84 ILE A CA 1
ATOM 692 C C . ILE A 1 84 ? -11.016 -10.513 1.997 1.00 89.81 84 ILE A C 1
ATOM 694 O O . ILE A 1 84 ? -10.015 -9.826 1.839 1.00 89.81 84 ILE A O 1
ATOM 698 N N . ASP A 1 85 ? -11.007 -11.825 1.759 1.00 89.06 85 ASP A N 1
ATOM 699 C CA . ASP A 1 85 ? -9.842 -12.569 1.270 1.00 89.06 85 ASP A CA 1
ATOM 700 C C . ASP A 1 85 ? -9.393 -12.166 -0.143 1.00 89.06 85 ASP A C 1
ATOM 702 O O . ASP A 1 85 ? -8.301 -12.548 -0.541 1.00 89.06 85 ASP A O 1
ATOM 706 N N . ARG A 1 86 ? -10.186 -11.373 -0.876 1.00 89.12 86 ARG A N 1
ATOM 707 C CA . ARG A 1 86 ? -9.859 -10.844 -2.210 1.00 89.12 86 ARG A CA 1
ATOM 708 C C . ARG A 1 86 ? -9.213 -9.463 -2.196 1.00 89.12 86 ARG A C 1
ATOM 710 O O . ARG A 1 86 ? -9.149 -8.814 -3.239 1.00 89.12 86 ARG A O 1
ATOM 717 N N . PHE A 1 87 ? -8.778 -8.975 -1.039 1.00 89.12 87 PHE A N 1
ATOM 718 C CA . PHE A 1 87 ? -8.239 -7.626 -0.904 1.00 89.12 87 PHE A CA 1
ATOM 719 C C . PHE A 1 87 ? -6.886 -7.614 -0.193 1.00 89.12 87 PHE A C 1
ATOM 721 O O . PHE A 1 87 ? -6.649 -8.334 0.776 1.00 89.12 87 PHE A O 1
ATOM 728 N N . PHE A 1 88 ? -6.011 -6.706 -0.622 1.00 87.94 88 PHE A N 1
ATOM 729 C CA . PHE A 1 88 ? -4.878 -6.255 0.180 1.00 87.94 88 PHE A CA 1
ATOM 730 C C . PHE A 1 88 ? -5.323 -5.128 1.095 1.00 87.94 88 PHE A C 1
ATOM 732 O O . PHE A 1 88 ? -5.903 -4.155 0.617 1.00 87.94 88 PHE A O 1
ATOM 739 N N . PHE A 1 89 ? -4.997 -5.223 2.383 1.00 90.38 89 PHE A N 1
ATOM 740 C CA . PHE A 1 89 ? -5.381 -4.222 3.374 1.00 90.38 89 PHE A CA 1
ATOM 741 C C . PHE A 1 89 ? -4.194 -3.432 3.914 1.00 90.38 89 PHE A C 1
ATOM 743 O O . PHE A 1 89 ? -3.118 -3.971 4.175 1.00 90.38 89 PHE A O 1
ATOM 750 N N . SER A 1 90 ? -4.445 -2.157 4.182 1.00 91.38 90 SER A N 1
ATOM 751 C CA . SER A 1 90 ? -3.631 -1.299 5.030 1.00 91.38 90 SER A CA 1
ATOM 752 C C . SER A 1 90 ? -4.522 -0.661 6.092 1.00 91.38 90 SER A C 1
ATOM 754 O O . SER A 1 90 ? -5.650 -0.247 5.815 1.00 91.38 90 SER A O 1
ATOM 756 N N . PHE A 1 91 ? -4.016 -0.596 7.321 1.00 93.94 91 PHE A N 1
ATOM 757 C CA . PHE A 1 91 ? -4.765 -0.128 8.482 1.00 93.94 91 PHE A CA 1
ATOM 758 C C . PHE A 1 91 ? -4.033 1.029 9.150 1.00 93.94 91 PHE A C 1
ATOM 760 O O . PHE A 1 91 ? -2.863 0.903 9.517 1.00 93.94 91 PHE A O 1
ATOM 767 N N . ASP A 1 92 ? -4.745 2.125 9.381 1.00 94.75 92 ASP A N 1
ATOM 768 C CA . ASP A 1 92 ? -4.264 3.257 10.166 1.00 94.75 92 ASP A CA 1
ATOM 769 C C . ASP A 1 92 ? -5.104 3.414 11.441 1.00 94.75 92 ASP A C 1
ATOM 771 O O . ASP A 1 92 ? -6.334 3.462 11.399 1.00 94.75 92 ASP A O 1
ATOM 775 N N . PHE A 1 93 ? -4.432 3.456 12.593 1.00 94.94 93 PHE A N 1
ATOM 776 C CA . PHE A 1 93 ? -5.057 3.438 13.917 1.00 94.94 93 PHE A CA 1
ATOM 777 C C . PHE A 1 93 ? -4.908 4.799 14.596 1.00 94.94 93 PHE A C 1
ATOM 779 O O . PHE A 1 93 ? -3.815 5.148 15.050 1.00 94.94 93 PHE A O 1
ATOM 786 N N . ALA A 1 94 ? -6.023 5.497 14.800 1.00 94.69 94 ALA A N 1
ATOM 787 C CA . ALA A 1 94 ? -6.085 6.760 15.528 1.00 94.69 94 ALA A CA 1
ATOM 788 C C . ALA A 1 94 ? -6.807 6.598 16.876 1.00 94.69 94 ALA A C 1
ATOM 790 O O . ALA A 1 94 ? -7.824 5.917 16.982 1.00 94.69 94 ALA A O 1
ATOM 791 N N . GLN A 1 95 ? -6.307 7.249 17.928 1.00 92.88 95 GLN A N 1
ATOM 792 C CA . GLN A 1 95 ? -6.883 7.183 19.280 1.00 92.88 95 GLN A CA 1
ATOM 793 C C . GLN A 1 95 ? -7.239 8.585 19.790 1.00 92.88 95 GLN A C 1
ATOM 795 O O . GLN A 1 95 ? -6.558 9.098 20.681 1.00 92.88 95 GLN A O 1
ATOM 800 N N . PRO A 1 96 ? -8.285 9.227 19.237 1.00 83.56 96 PRO A N 1
ATOM 801 C CA . PRO A 1 96 ? -8.622 10.610 19.580 1.00 83.56 96 PRO A CA 1
ATOM 802 C C . PRO A 1 96 ? -9.094 10.774 21.034 1.00 83.56 96 PRO A C 1
ATOM 804 O O . PRO A 1 96 ? -8.955 11.847 21.609 1.00 83.56 96 PRO A O 1
ATOM 807 N N . GLU A 1 97 ? -9.628 9.714 21.651 1.00 86.25 97 GLU A N 1
ATOM 808 C CA . GLU A 1 97 ? -10.206 9.741 22.998 1.00 86.25 97 GLU A CA 1
ATOM 809 C C . GLU A 1 97 ? -9.674 8.591 23.866 1.00 86.25 97 GLU A C 1
ATOM 811 O O . GLU A 1 97 ? -9.147 7.591 23.365 1.00 86.25 97 GLU A O 1
ATOM 816 N N . LYS A 1 98 ? -9.819 8.707 25.195 1.00 82.81 98 LYS A N 1
ATOM 817 C CA . LYS A 1 98 ? -9.232 7.777 26.182 1.00 82.81 98 LYS A CA 1
ATOM 818 C C . LYS A 1 98 ? -9.667 6.315 25.996 1.00 82.81 98 LYS A C 1
ATOM 820 O O . LYS A 1 98 ? -8.862 5.424 26.244 1.00 82.81 98 LYS A O 1
ATOM 825 N N . ASN A 1 99 ? -10.881 6.072 25.498 1.00 89.75 99 ASN A N 1
ATOM 826 C CA . ASN A 1 99 ? -11.472 4.731 25.384 1.00 89.75 99 ASN A CA 1
ATOM 827 C C . ASN A 1 99 ? -11.959 4.389 23.967 1.00 89.75 99 ASN A C 1
ATOM 829 O O . ASN A 1 99 ? -12.770 3.485 23.806 1.00 89.75 99 ASN A O 1
ATOM 833 N N . ARG A 1 100 ? -11.474 5.090 22.939 1.00 93.62 100 ARG A N 1
ATOM 834 C CA . ARG A 1 100 ? -11.922 4.897 21.556 1.00 93.62 100 ARG A CA 1
ATOM 835 C C . ARG A 1 100 ? -10.731 4.760 20.623 1.00 93.62 100 ARG A C 1
ATOM 837 O O . ARG A 1 100 ? -9.743 5.483 20.768 1.00 93.62 100 ARG A O 1
ATOM 844 N N . THR A 1 101 ? -10.846 3.846 19.668 1.00 96.44 101 THR A N 1
ATOM 845 C CA . THR A 1 101 ? -9.920 3.736 18.539 1.00 96.44 101 THR A CA 1
ATOM 846 C C . THR A 1 101 ? -10.707 3.829 17.250 1.00 96.44 101 THR A C 1
ATOM 848 O O . THR A 1 101 ? -11.683 3.109 17.070 1.00 96.44 101 THR A O 1
ATOM 851 N N . ILE A 1 102 ? -10.267 4.706 16.361 1.00 96.00 102 ILE A N 1
ATOM 852 C CA . ILE A 1 102 ? -10.711 4.756 14.977 1.00 96.00 102 ILE A CA 1
ATOM 853 C C . ILE A 1 102 ? -9.698 3.963 14.159 1.00 96.00 102 ILE A C 1
ATOM 855 O O . ILE A 1 102 ? -8.492 4.180 14.296 1.00 96.00 102 ILE A O 1
ATOM 859 N N . VAL A 1 103 ? -10.187 3.059 13.319 1.00 96.31 103 VAL A N 1
ATOM 860 C CA . VAL A 1 103 ? -9.380 2.364 12.318 1.00 96.31 103 VAL A CA 1
ATOM 861 C C . VAL A 1 103 ? -9.835 2.812 10.942 1.00 96.31 103 VAL A C 1
ATOM 863 O O . VAL A 1 103 ? -10.987 2.612 10.556 1.00 96.31 103 VAL A O 1
ATOM 866 N N . ASN A 1 104 ? -8.920 3.438 10.217 1.00 95.44 104 ASN A N 1
ATOM 867 C CA . ASN A 1 104 ? -9.060 3.724 8.802 1.00 95.44 104 ASN A CA 1
ATOM 868 C C . ASN A 1 104 ? -8.557 2.498 8.035 1.00 95.44 104 ASN A C 1
ATOM 870 O O . ASN A 1 104 ? -7.381 2.143 8.127 1.00 95.44 104 ASN A O 1
ATOM 874 N N . VAL A 1 105 ? -9.462 1.840 7.321 1.00 93.56 105 VAL A N 1
ATOM 875 C CA . VAL A 1 105 ? -9.195 0.659 6.507 1.00 93.56 105 VAL A CA 1
ATOM 876 C C . VAL A 1 105 ? -9.093 1.089 5.052 1.00 93.56 105 VAL A C 1
ATOM 878 O O . VAL A 1 105 ? -10.025 1.674 4.496 1.00 93.56 105 VAL A O 1
ATOM 881 N N . TYR A 1 106 ? -7.963 0.766 4.444 1.00 91.31 106 TYR A N 1
ATOM 882 C CA . TYR A 1 106 ? -7.674 0.966 3.033 1.00 91.31 106 TYR A CA 1
ATOM 883 C C . TYR A 1 106 ? -7.526 -0.402 2.389 1.00 91.31 106 TYR A C 1
ATOM 885 O O . TYR A 1 106 ? -6.749 -1.218 2.881 1.00 91.31 106 TYR A O 1
ATOM 893 N N . ALA A 1 107 ? -8.252 -0.658 1.309 1.00 90.25 107 ALA A N 1
ATOM 894 C CA . ALA A 1 107 ? -8.259 -1.964 0.676 1.00 90.25 107 ALA A CA 1
ATOM 895 C C . ALA A 1 107 ? -8.215 -1.875 -0.848 1.00 90.25 107 ALA A C 1
ATOM 897 O O . ALA A 1 107 ? -8.869 -1.018 -1.443 1.00 90.25 107 ALA A O 1
ATOM 898 N N . ILE A 1 108 ? -7.449 -2.767 -1.470 1.00 87.81 108 ILE A N 1
ATOM 899 C CA . ILE A 1 108 ? -7.271 -2.848 -2.924 1.00 87.81 108 ILE A CA 1
ATOM 900 C C . ILE A 1 108 ? -7.615 -4.278 -3.373 1.00 87.81 108 ILE A C 1
ATOM 902 O O . ILE A 1 108 ? -7.014 -5.210 -2.835 1.00 87.81 108 ILE A O 1
ATOM 906 N N . PRO A 1 109 ? -8.560 -4.473 -4.315 1.00 85.25 109 PRO A N 1
ATOM 907 C CA . PRO A 1 109 ? -8.895 -5.790 -4.854 1.00 85.25 109 PRO A CA 1
ATOM 908 C C . PRO A 1 109 ? -7.691 -6.500 -5.484 1.00 85.25 109 PRO A C 1
ATOM 910 O O . PRO A 1 109 ? -6.870 -5.865 -6.148 1.00 85.25 109 PRO A O 1
ATOM 913 N N . PHE A 1 110 ? -7.632 -7.824 -5.351 1.00 79.88 110 PHE A N 1
ATOM 914 C CA . PHE A 1 110 ? -6.640 -8.678 -6.012 1.00 79.88 110 PHE A CA 1
ATOM 915 C C . PHE A 1 110 ? -6.738 -8.634 -7.533 1.00 79.88 110 PHE A C 1
ATOM 917 O O . PHE A 1 110 ? -5.715 -8.715 -8.195 1.00 79.88 110 PHE A O 1
ATOM 924 N N . THR A 1 111 ? -7.933 -8.414 -8.083 1.00 67.06 111 THR A N 1
ATOM 925 C CA . THR A 1 111 ? -8.180 -8.341 -9.534 1.00 67.06 111 THR A CA 1
ATOM 926 C C . THR A 1 111 ? -7.472 -7.177 -10.233 1.00 67.06 111 THR A C 1
ATOM 928 O O . THR A 1 111 ? -7.578 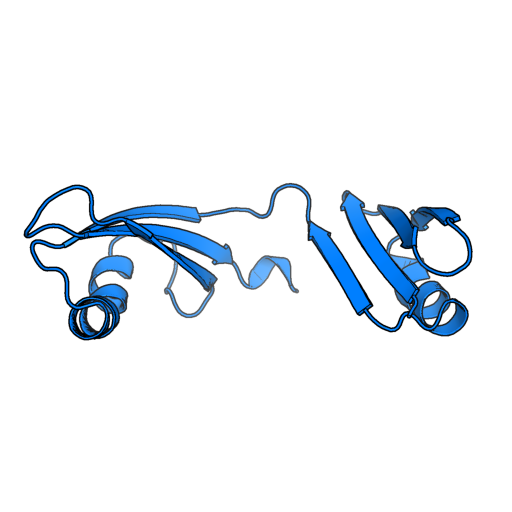-7.044 -11.443 1.00 67.06 111 THR A O 1
ATOM 931 N N . LEU A 1 112 ? -6.804 -6.287 -9.491 1.00 57.22 112 LEU A N 1
ATOM 932 C CA . LEU A 1 112 ? -5.911 -5.267 -10.050 1.00 57.22 112 LEU A CA 1
ATOM 933 C C . LEU A 1 112 ? -4.469 -5.772 -10.244 1.00 57.22 112 LEU A C 1
ATOM 935 O O . LEU A 1 112 ? -3.629 -4.996 -10.694 1.00 57.22 112 LEU A O 1
ATOM 939 N N . LEU A 1 113 ? -4.167 -7.013 -9.850 1.00 50.00 113 LEU A N 1
ATOM 940 C CA . LEU A 1 113 ? -2.858 -7.657 -9.999 1.00 50.00 113 LEU A CA 1
ATOM 941 C C . LEU A 1 113 ? -2.852 -8.823 -11.004 1.00 50.00 113 LEU A C 1
ATOM 943 O O . LEU A 1 113 ? -1.780 -9.384 -11.227 1.00 50.00 113 LEU A O 1
ATOM 947 N N . ASP A 1 114 ? -4.010 -9.164 -11.578 1.00 41.88 114 ASP A N 1
ATOM 948 C CA . ASP A 1 114 ? -4.161 -10.090 -12.714 1.00 41.88 114 ASP A CA 1
ATOM 949 C C . ASP A 1 114 ? -4.257 -9.298 -14.029 1.00 41.88 114 ASP A C 1
ATOM 951 O O . ASP A 1 114 ? -3.738 -9.791 -15.058 1.00 41.88 114 ASP A O 1
#

Foldseek 3Di:
DKEKEWEDDPQKTWIWIDDPDIDTDMDGPVCVVVVCVVPVGPYYHYHYPDFVKDKDKDKDQADDPVVCVVCVLVVCCVVDPDRPVQWDWDWDWDDPDPRMIIIIIIIGGNVVVD

Secondary structu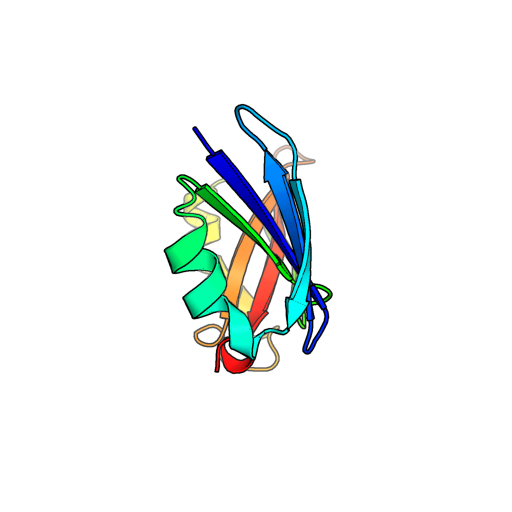re (DSSP, 8-state):
--EEEEEEETTEEEEEEESSS-EEEEEEGGGHHHHHHHH--SEEEEEES----EEEEEEESS--HHHHHHHHHHHHHTTSSS-GGGEEEEEEEEEEETTEEEEEEEEEEGGG--

Sequence (114 aa):
MSVGIFYWLGEKIVYRITGVDTEAGEFNVDEIEAFLEKKRLDVLNVIISKPQLVFRRMEFPFRSRRKINMVMPSEMEDTFPESIDRFFFSFDFAQPEKNRTIVNVYAIPFTLLD